Protein AF-A0A815VTZ8-F1 (afdb_monomer)

Nearest PDB structures (foldseek):
  3tb5-assembly3_C  TM=9.229E-01  e=6.436E-01  Enterococcus faecalis HIP11704
  7e8j-assembly1_B  TM=6.660E-01  e=6.887E+00  Thermococcus celer Vu 13 = JCM 8558

Foldseek 3Di:
DDWDDDPHDIDDDDADDDDDDDDPVVVVVRVLQVVLVVQLVVQDDPPDDPVCSVVSSVVSNVD

pLDDT: mean 97.98, std 1.44, range [87.38, 98.75]

Organism: NCBI:txid433720

Mean predicted aligned error: 2.34 Å

Solvent-accessible surface area (backbone atoms only — not comparable to 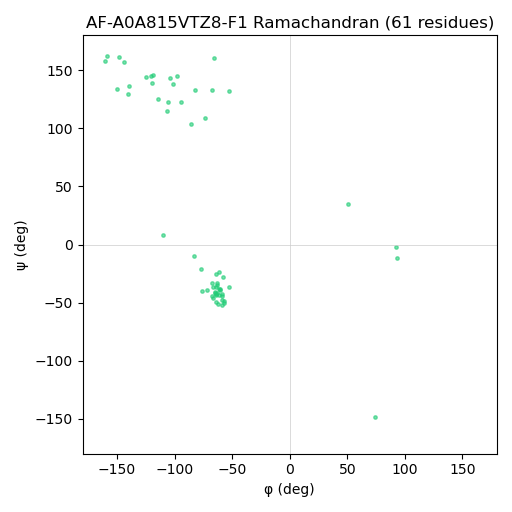full-atom values): 4051 Å² total; per-residue (Å²): 107,53,73,50,79,57,99,93,43,79,50,78,52,70,78,86,84,84,78,80,91,69,57,69,69,62,53,48,50,54,50,49,56,50,53,26,51,54,59,39,53,74,62,69,52,94,88,60,59,76,76,54,42,58,55,52,27,52,57,57,72,74,107

Sequence (63 aa):
DISVYKNGFHSDLNETFLIGNVDQKSRDLVRTAYECLEKAMEMVRPGTKYRDVGTVIQKHATA

Secondary structure (DSSP, 8-state):
-EEEEETTEEEEE------SS--HHHHHHHHHHHHHHHHHHHT-STT--HHHHHHHHHHHHT-

InterPro domains:
  IPR000994 Peptidase M24 [PF00557] (3-62)
  IPR036005 Creatinase/aminopeptidase-like [G3DSA:3.90.230.10] (1-63)
  IPR036005 Creatinase/aminopeptidase-like [SSF55920] (1-62)

Structure (mmCIF, N/CA/C/O backbone):
data_AF-A0A815VTZ8-F1
#
_entry.id   AF-A0A815VTZ8-F1
#
loop_
_atom_site.group_PDB
_atom_site.id
_atom_site.type_symbol
_atom_site.label_atom_id
_atom_site.label_alt_id
_atom_site.label_comp_id
_atom_site.label_asym_id
_atom_site.label_entity_id
_atom_site.label_seq_id
_atom_site.pdbx_PDB_ins_code
_atom_site.Cartn_x
_atom_site.Cartn_y
_atom_site.Cartn_z
_atom_site.occupancy
_atom_site.B_iso_or_equiv
_atom_site.auth_seq_id
_atom_site.auth_comp_id
_atom_site.auth_asym_id
_atom_site.auth_atom_id
_atom_site.pdbx_PDB_model_num
ATOM 1 N N . ASP A 1 1 ? -4.373 -10.884 -3.758 1.00 97.56 1 ASP A N 1
ATOM 2 C CA . ASP A 1 1 ? -2.943 -10.998 -4.054 1.00 97.56 1 ASP A CA 1
ATOM 3 C C . ASP A 1 1 ? -2.808 -11.832 -5.296 1.00 97.56 1 ASP A C 1
ATOM 5 O O . ASP A 1 1 ? -3.123 -13.018 -5.278 1.00 97.56 1 ASP A O 1
ATOM 9 N N . ILE A 1 2 ? -2.571 -11.144 -6.400 1.00 98.12 2 ILE A N 1
ATOM 10 C CA . ILE A 1 2 ? -2.550 -11.707 -7.734 1.00 98.12 2 ILE A CA 1
ATOM 11 C C . ILE A 1 2 ? -1.412 -11.028 -8.474 1.00 98.12 2 ILE A C 1
ATOM 13 O O . ILE A 1 2 ? -1.355 -9.806 -8.572 1.00 98.12 2 ILE A O 1
ATOM 17 N N . SER A 1 3 ? -0.567 -11.854 -9.074 1.00 98.19 3 SER A N 1
ATOM 18 C CA . SER A 1 3 ? 0.462 -11.420 -10.002 1.00 98.19 3 SER A CA 1
ATOM 19 C C . SER A 1 3 ? 0.234 -12.080 -11.358 1.00 98.19 3 SER A C 1
ATOM 21 O O . SER A 1 3 ? -0.099 -13.264 -11.436 1.00 98.19 3 SER A O 1
ATOM 23 N N . VAL A 1 4 ? 0.418 -11.324 -12.440 1.00 98.56 4 VAL A N 1
ATOM 24 C CA . VAL A 1 4 ? 0.268 -11.811 -13.823 1.00 98.56 4 VAL A CA 1
ATOM 25 C C . VAL A 1 4 ? 1.544 -11.533 -14.605 1.00 98.56 4 VAL A C 1
ATOM 27 O O . VAL A 1 4 ? 2.178 -10.498 -14.414 1.00 98.56 4 VAL A O 1
ATOM 30 N N . TYR A 1 5 ? 1.903 -12.451 -15.506 1.00 98.44 5 TYR A N 1
ATOM 31 C CA . TYR A 1 5 ? 2.995 -12.279 -16.460 1.00 98.44 5 TYR A CA 1
ATOM 32 C C . TYR A 1 5 ? 2.461 -12.230 -17.891 1.00 98.44 5 TYR A C 1
ATOM 34 O O . TYR A 1 5 ? 1.760 -13.144 -18.332 1.00 98.44 5 TYR A O 1
ATOM 42 N N . LYS A 1 6 ? 2.796 -11.169 -18.631 1.00 98.25 6 LYS A N 1
ATOM 43 C CA . LYS A 1 6 ? 2.392 -11.006 -20.033 1.00 98.25 6 LYS A CA 1
ATOM 44 C C . LYS A 1 6 ? 3.431 -10.203 -20.807 1.00 98.25 6 LYS A C 1
ATOM 46 O O . LYS A 1 6 ? 3.861 -9.147 -20.358 1.00 98.25 6 LYS A O 1
ATOM 51 N N . ASN A 1 7 ? 3.799 -10.685 -21.995 1.00 98.25 7 ASN A N 1
ATOM 52 C CA . ASN A 1 7 ? 4.704 -10.003 -22.931 1.00 98.25 7 ASN A CA 1
ATOM 53 C C . ASN A 1 7 ? 6.031 -9.520 -22.306 1.00 98.25 7 ASN A C 1
ATOM 55 O O . ASN A 1 7 ? 6.531 -8.465 -22.682 1.00 98.25 7 ASN A O 1
ATOM 59 N N . GLY A 1 8 ? 6.594 -10.261 -21.347 1.00 98.38 8 GLY A N 1
ATOM 60 C CA . GLY A 1 8 ? 7.844 -9.870 -20.685 1.00 98.38 8 GLY A CA 1
ATOM 61 C C . GLY A 1 8 ? 7.687 -9.050 -19.401 1.00 98.38 8 GLY A C 1
ATOM 62 O O . GLY A 1 8 ? 8.697 -8.769 -18.765 1.00 98.38 8 GLY A O 1
ATOM 63 N N . PHE A 1 9 ? 6.466 -8.698 -18.988 1.00 98.62 9 PHE A N 1
ATOM 64 C CA . PHE A 1 9 ? 6.216 -7.831 -17.831 1.00 98.62 9 PHE A CA 1
ATOM 65 C C . PHE A 1 9 ? 5.405 -8.533 -16.742 1.00 98.62 9 PHE A C 1
ATOM 67 O O . PHE A 1 9 ? 4.513 -9.331 -17.042 1.00 98.62 9 PHE A O 1
ATOM 74 N N . HIS A 1 10 ? 5.699 -8.184 -15.486 1.00 98.56 10 HIS A N 1
ATOM 75 C CA . HIS A 1 10 ? 4.922 -8.568 -14.309 1.00 98.56 10 HIS A CA 1
ATOM 76 C C . HIS A 1 10 ? 4.039 -7.404 -13.845 1.00 98.56 10 HIS A C 1
ATOM 78 O O . HIS A 1 10 ? 4.492 -6.260 -13.804 1.00 98.56 10 HIS A O 1
ATOM 84 N N . SER A 1 11 ? 2.800 -7.705 -13.466 1.00 98.38 11 SER A N 1
ATOM 85 C CA . SER A 1 11 ? 1.910 -6.802 -12.726 1.00 98.38 11 SER A CA 1
ATOM 86 C C . SER A 1 11 ? 1.520 -7.450 -11.407 1.00 98.38 11 SER A C 1
ATOM 88 O O . SER A 1 11 ? 1.302 -8.661 -11.400 1.00 98.38 11 SER A O 1
ATOM 90 N N . ASP A 1 12 ? 1.370 -6.661 -10.347 1.00 98.69 12 ASP A N 1
ATOM 91 C CA . ASP A 1 12 ? 1.090 -7.156 -8.998 1.00 98.69 12 ASP A CA 1
ATOM 92 C C . ASP A 1 12 ? 0.072 -6.262 -8.274 1.00 98.69 12 ASP A C 1
ATOM 94 O O . ASP A 1 12 ? 0.150 -5.034 -8.373 1.00 98.69 12 ASP A O 1
ATOM 98 N N . LEU A 1 13 ? -0.899 -6.878 -7.592 1.00 98.44 13 LEU A N 1
ATOM 99 C CA . LEU A 1 13 ? -1.909 -6.196 -6.779 1.00 98.44 13 LEU A CA 1
ATOM 100 C C . LEU A 1 13 ? -2.573 -7.128 -5.756 1.00 98.44 13 LEU A C 1
ATOM 102 O O . LEU A 1 13 ? -2.684 -8.344 -5.931 1.00 98.44 13 LEU A O 1
ATOM 106 N N . ASN A 1 14 ? -3.134 -6.542 -4.703 1.00 98.62 14 ASN A N 1
ATOM 107 C CA . ASN A 1 14 ? -3.983 -7.245 -3.752 1.00 98.62 14 ASN A CA 1
ATOM 108 C C . ASN A 1 14 ? -5.053 -6.318 -3.162 1.00 98.62 14 ASN A C 1
ATOM 110 O O . ASN A 1 14 ? -4.922 -5.101 -3.214 1.00 98.62 14 ASN A O 1
ATOM 114 N N . GLU A 1 15 ? -6.099 -6.924 -2.600 1.00 98.50 15 GLU A N 1
ATOM 115 C CA . GLU A 1 15 ? -7.146 -6.258 -1.827 1.00 98.50 15 GLU A CA 1
ATOM 116 C C . GLU A 1 15 ? -7.582 -7.180 -0.681 1.00 98.50 15 GLU A C 1
ATOM 118 O O . GLU A 1 15 ? -7.411 -8.403 -0.755 1.00 98.50 15 GLU A O 1
ATOM 123 N N . THR A 1 16 ? -8.152 -6.596 0.376 1.00 98.62 16 THR A N 1
ATOM 124 C CA . THR A 1 16 ? -8.716 -7.343 1.508 1.00 98.62 16 THR A CA 1
ATOM 125 C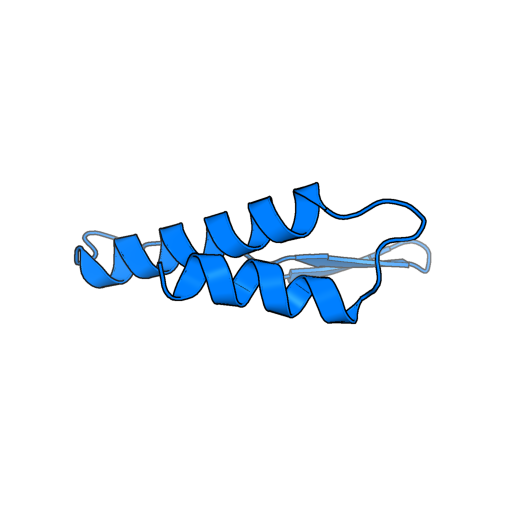 C . THR A 1 16 ? -10.238 -7.315 1.438 1.00 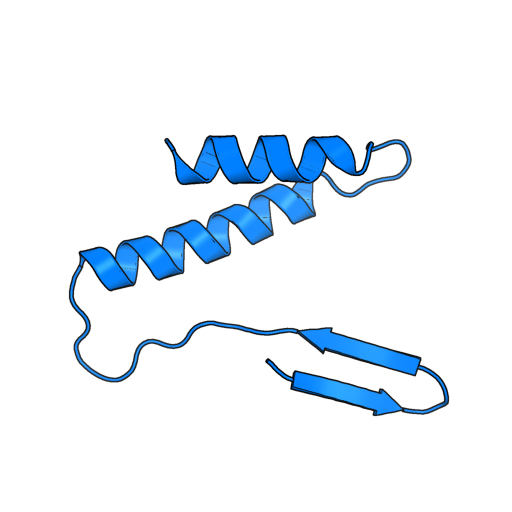98.62 16 THR A C 1
ATOM 127 O O . THR A 1 16 ? -10.842 -6.246 1.450 1.00 98.62 16 THR A O 1
ATOM 130 N N . PHE A 1 17 ? -10.866 -8.490 1.406 1.00 98.06 17 PHE A N 1
ATOM 131 C CA . PHE A 1 17 ? -12.319 -8.627 1.302 1.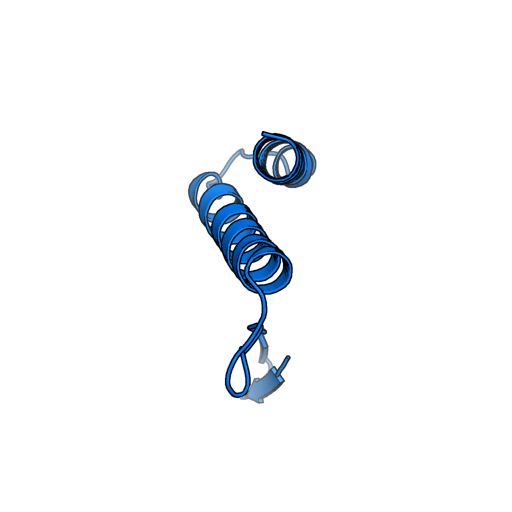00 98.06 17 PHE A CA 1
ATOM 132 C C . PHE A 1 17 ? -12.950 -9.007 2.641 1.00 98.06 17 PHE A C 1
ATOM 134 O O . PHE A 1 17 ? -12.413 -9.815 3.398 1.00 98.06 17 PHE A O 1
ATOM 141 N N . LEU A 1 18 ? -14.134 -8.457 2.905 1.00 98.25 18 LEU A N 1
ATOM 142 C CA . LEU A 1 18 ? -14.966 -8.815 4.051 1.00 98.25 18 LEU A CA 1
ATOM 143 C C . LEU A 1 18 ? -15.974 -9.888 3.623 1.00 98.25 18 LEU A C 1
ATOM 145 O O . LEU A 1 18 ? -16.762 -9.657 2.707 1.00 98.25 18 LEU A O 1
ATOM 149 N N . ILE A 1 19 ? -15.979 -11.044 4.289 1.00 98.38 19 ILE A N 1
ATOM 150 C CA . ILE A 1 19 ? -16.905 -12.142 3.980 1.00 98.38 19 ILE A CA 1
ATOM 151 C C . ILE A 1 19 ? -17.980 -12.229 5.067 1.00 98.38 19 ILE A C 1
ATOM 153 O O . ILE A 1 19 ? -17.691 -12.543 6.219 1.00 98.38 19 ILE A O 1
ATOM 157 N N . GLY A 1 20 ? -19.234 -11.967 4.691 1.00 97.75 20 GL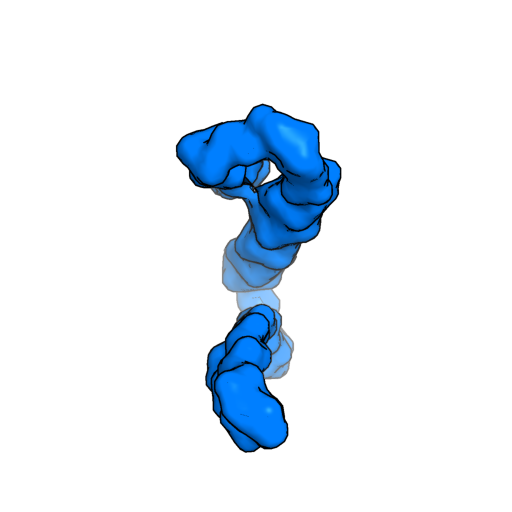Y A N 1
ATOM 158 C CA . GLY A 1 20 ? -20.377 -11.999 5.605 1.00 97.75 20 GLY A CA 1
ATOM 159 C C . GLY A 1 20 ? -20.430 -10.806 6.569 1.00 97.75 20 GLY A C 1
ATOM 160 O O . GLY A 1 20 ? -20.023 -9.690 6.239 1.00 97.75 20 GLY A O 1
ATOM 161 N N . ASN A 1 21 ? -20.969 -11.035 7.770 1.00 97.19 21 ASN A N 1
ATOM 162 C CA . ASN A 1 21 ? -21.036 -10.015 8.814 1.00 97.19 21 ASN A CA 1
ATOM 163 C C . ASN A 1 21 ? -19.742 -9.988 9.625 1.00 97.19 21 ASN A C 1
ATOM 165 O O . ASN A 1 21 ? -19.515 -10.831 10.487 1.00 97.19 21 ASN A O 1
ATOM 169 N N . VAL A 1 22 ? -18.919 -8.982 9.342 1.00 98.06 22 VAL A N 1
ATOM 170 C CA . VAL A 1 22 ? -17.643 -8.740 10.017 1.00 98.06 22 VAL A CA 1
ATOM 171 C C . VAL A 1 22 ? -17.808 -7.682 11.115 1.00 98.06 22 VAL A C 1
ATOM 173 O O . VAL A 1 22 ? -18.600 -6.746 10.958 1.00 98.06 22 VAL A O 1
ATOM 176 N N . ASP A 1 23 ? -17.076 -7.833 12.219 1.00 98.56 23 ASP A N 1
ATOM 177 C CA . ASP A 1 23 ? -17.080 -6.905 13.349 1.00 98.56 23 ASP A CA 1
ATOM 178 C C . ASP A 1 23 ? -16.502 -5.524 12.984 1.00 98.56 23 ASP A C 1
ATOM 180 O O . ASP A 1 23 ? -15.781 -5.361 11.996 1.00 98.56 23 ASP A O 1
ATOM 184 N N . GLN A 1 24 ? -16.822 -4.509 13.791 1.00 98.44 24 GLN A N 1
ATOM 185 C CA . GLN A 1 24 ? -16.428 -3.127 13.511 1.00 98.44 24 GLN A CA 1
ATOM 186 C C . GLN A 1 24 ? -14.905 -2.943 13.473 1.00 98.44 24 GLN A C 1
ATOM 188 O O . GLN A 1 24 ? -14.403 -2.243 12.599 1.00 98.44 24 GLN A O 1
ATOM 193 N N . LYS A 1 25 ? -14.160 -3.615 14.358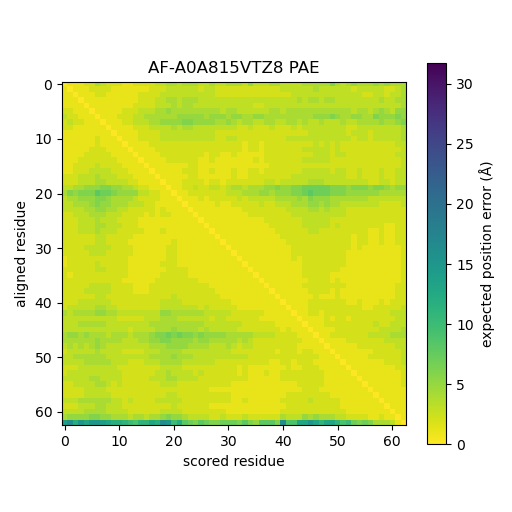 1.00 98.38 25 LYS A N 1
ATOM 194 C CA . LYS A 1 25 ? -12.702 -3.471 14.441 1.00 98.38 25 LYS A CA 1
ATOM 195 C C . LYS A 1 25 ? -12.026 -3.988 13.174 1.00 98.38 25 LYS A C 1
ATOM 197 O O . LYS A 1 25 ? -11.122 -3.343 12.651 1.00 98.38 25 LYS A O 1
ATOM 202 N N . SER A 1 26 ? -12.482 -5.121 12.653 1.00 98.44 26 SER A N 1
ATOM 203 C CA . SER A 1 26 ? -11.991 -5.670 11.387 1.00 98.44 26 SER A CA 1
ATOM 204 C C . SER A 1 26 ? -12.364 -4.784 10.187 1.00 98.44 26 SER A C 1
ATOM 206 O O . SER A 1 26 ? -11.552 -4.609 9.280 1.00 98.44 26 SER A O 1
ATOM 208 N N . ARG A 1 27 ? -13.554 -4.160 10.185 1.00 98.50 27 ARG A N 1
ATOM 209 C CA . ARG A 1 27 ? -13.939 -3.173 9.152 1.00 98.50 27 ARG A CA 1
ATOM 210 C C . ARG A 1 27 ? -13.053 -1.934 9.185 1.00 98.50 27 ARG A C 1
ATOM 212 O O . ARG A 1 27 ? -12.637 -1.458 8.133 1.00 98.50 27 ARG A O 1
ATOM 219 N N . ASP A 1 28 ? -12.771 -1.429 10.381 1.00 98.38 28 ASP A N 1
ATOM 220 C CA . ASP A 1 28 ? -11.891 -0.281 10.580 1.00 98.38 28 ASP A CA 1
ATOM 221 C C . ASP A 1 28 ? -10.469 -0.607 10.128 1.00 98.38 28 ASP A C 1
ATOM 223 O O . ASP A 1 28 ? -9.884 0.173 9.389 1.00 98.38 28 ASP A O 1
ATOM 227 N N . LEU A 1 29 ? -9.958 -1.797 10.457 1.00 98.56 29 LEU A N 1
ATOM 228 C CA . LEU A 1 29 ? -8.652 -2.262 9.992 1.00 98.56 29 LEU A CA 1
ATOM 229 C C . LEU A 1 29 ? -8.547 -2.264 8.461 1.00 98.5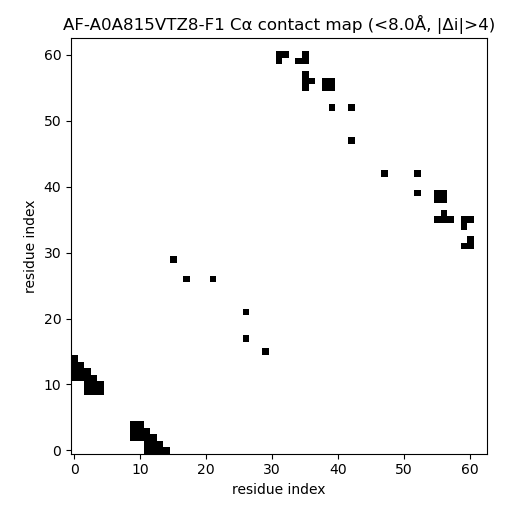6 29 LEU A C 1
ATOM 231 O O . LEU A 1 29 ? -7.591 -1.717 7.916 1.00 98.56 29 LEU A O 1
ATOM 235 N N . VAL A 1 30 ? -9.520 -2.866 7.766 1.00 98.69 30 VAL A N 1
ATOM 236 C CA . VAL A 1 30 ? -9.517 -2.930 6.294 1.00 98.69 30 VAL A CA 1
ATOM 237 C C . VAL A 1 30 ? -9.602 -1.531 5.682 1.00 98.69 30 VAL A C 1
ATOM 239 O O . VAL A 1 30 ? -8.861 -1.229 4.748 1.00 98.69 30 VAL A O 1
ATOM 242 N N . ARG A 1 31 ? -10.450 -0.657 6.238 1.00 98.50 31 ARG A N 1
ATOM 243 C CA . ARG A 1 31 ? -10.572 0.734 5.788 1.00 98.50 31 ARG A CA 1
ATOM 244 C C . ARG A 1 31 ? -9.266 1.507 5.983 1.00 98.50 31 ARG A C 1
ATOM 246 O O . ARG A 1 31 ? -8.764 2.080 5.023 1.00 98.50 31 ARG A O 1
ATOM 253 N N . THR A 1 32 ? -8.681 1.471 7.180 1.00 98.69 32 THR A N 1
ATOM 254 C CA . THR A 1 32 ? -7.418 2.160 7.480 1.00 98.69 32 THR A CA 1
ATOM 255 C C . THR A 1 32 ? -6.280 1.652 6.596 1.00 98.69 32 THR A C 1
ATOM 257 O O . THR A 1 32 ? -5.478 2.452 6.119 1.00 98.69 32 THR A O 1
ATOM 260 N N . ALA A 1 33 ? -6.210 0.343 6.329 1.00 98.69 33 ALA A N 1
ATOM 261 C CA . ALA A 1 33 ? -5.205 -0.225 5.431 1.00 98.69 33 ALA A CA 1
ATOM 262 C C . ALA A 1 33 ? -5.331 0.322 3.997 1.00 98.69 33 ALA A C 1
ATOM 264 O O . ALA A 1 33 ? -4.322 0.688 3.393 1.00 98.69 33 ALA A O 1
ATOM 265 N N . TYR A 1 34 ? -6.556 0.429 3.475 1.00 98.69 34 TYR A N 1
ATOM 266 C CA . TYR A 1 34 ? -6.813 0.993 2.149 1.00 98.69 34 TYR A CA 1
ATOM 267 C C . TYR A 1 34 ? -6.504 2.500 2.091 1.00 98.69 34 TYR A C 1
ATOM 269 O O . TYR A 1 34 ? -5.798 2.956 1.196 1.00 98.69 34 TYR A O 1
ATOM 277 N N . GLU A 1 35 ? -6.914 3.271 3.100 1.00 98.75 35 GLU A N 1
ATOM 278 C CA . GLU A 1 35 ? -6.611 4.707 3.193 1.00 98.75 35 GLU A CA 1
ATOM 279 C C . GLU A 1 35 ? -5.097 4.988 3.317 1.00 98.75 35 GLU A C 1
ATOM 281 O O . GLU A 1 35 ? -4.597 5.974 2.771 1.00 98.75 35 GLU A O 1
ATOM 286 N N . CYS A 1 36 ? -4.338 4.121 4.003 1.00 98.75 36 CYS A N 1
ATOM 287 C CA . CYS A 1 36 ? -2.873 4.184 4.031 1.00 98.75 36 CYS A CA 1
ATOM 288 C C . CYS A 1 36 ? -2.273 4.059 2.624 1.00 98.75 36 CYS A C 1
ATOM 290 O O . CYS A 1 36 ? -1.352 4.807 2.287 1.00 98.75 36 CYS A O 1
ATOM 292 N N . LEU A 1 37 ? -2.785 3.123 1.816 1.00 98.62 37 LEU A N 1
ATOM 293 C CA . LEU A 1 37 ? -2.358 2.935 0.431 1.00 98.62 37 LEU A CA 1
ATOM 294 C C . LEU A 1 37 ? -2.699 4.166 -0.417 1.00 98.62 37 LEU A C 1
ATOM 296 O O . LEU A 1 37 ? -1.812 4.692 -1.084 1.00 98.62 37 LEU A O 1
ATOM 300 N N . GLU A 1 38 ? -3.936 4.668 -0.357 1.00 98.56 38 GLU A N 1
ATOM 301 C CA . GLU A 1 38 ? -4.357 5.850 -1.127 1.00 98.56 38 GLU A CA 1
ATOM 302 C C . GLU A 1 38 ? -3.483 7.072 -0.832 1.00 98.56 38 GLU A C 1
ATOM 304 O O . GLU A 1 38 ? -2.916 7.669 -1.749 1.00 98.56 38 GLU A O 1
ATOM 309 N N . LYS A 1 39 ? -3.249 7.380 0.448 1.00 98.06 39 LYS A N 1
ATOM 310 C CA . LYS A 1 39 ? -2.392 8.507 0.851 1.00 98.06 39 LYS A CA 1
ATOM 311 C C . LYS A 1 39 ? -0.935 8.333 0.424 1.00 98.06 39 LYS A C 1
ATOM 313 O O . LYS A 1 39 ? -0.269 9.303 0.061 1.00 98.06 39 LYS A O 1
ATOM 318 N N . ALA A 1 40 ? -0.422 7.104 0.467 1.00 98.19 40 ALA A N 1
ATOM 319 C CA . ALA A 1 40 ? 0.914 6.792 -0.026 1.00 98.19 40 ALA A CA 1
ATOM 320 C C . ALA A 1 40 ? 1.022 6.941 -1.552 1.00 98.19 40 ALA A C 1
ATOM 322 O O . ALA A 1 40 ? 2.076 7.334 -2.044 1.00 98.19 40 ALA A O 1
ATOM 323 N N . MET A 1 41 ? -0.044 6.666 -2.309 1.00 97.94 41 MET A N 1
ATOM 324 C CA . MET A 1 41 ? -0.067 6.872 -3.760 1.00 97.94 41 MET A CA 1
ATOM 325 C C . MET A 1 41 ? -0.121 8.359 -4.134 1.00 97.94 41 MET A C 1
ATOM 327 O O . MET A 1 41 ? 0.583 8.775 -5.051 1.00 97.94 41 MET A O 1
ATOM 331 N N . GLU A 1 42 ? -0.877 9.182 -3.399 1.00 97.69 42 GLU A N 1
ATOM 332 C CA . GLU A 1 42 ? -1.007 10.630 -3.657 1.00 97.69 42 GLU A CA 1
ATOM 333 C C . GLU A 1 42 ? 0.331 11.393 -3.622 1.00 97.69 42 GLU A C 1
ATOM 335 O O . GLU A 1 42 ? 0.500 12.412 -4.298 1.00 97.69 42 GLU A O 1
ATOM 340 N N . MET A 1 43 ? 1.310 10.912 -2.851 1.00 96.44 43 MET A N 1
ATOM 341 C CA . MET A 1 43 ? 2.640 11.530 -2.768 1.00 96.44 43 MET A CA 1
ATOM 342 C C . MET A 1 43 ? 3.603 11.108 -3.889 1.00 96.44 43 MET A C 1
ATOM 344 O O . MET A 1 43 ? 4.698 11.678 -3.999 1.00 96.44 43 MET A O 1
ATOM 348 N N . VAL A 1 44 ? 3.254 10.105 -4.699 1.00 97.38 44 VAL A N 1
ATOM 349 C CA . VAL A 1 44 ? 4.148 9.549 -5.723 1.00 97.38 44 VAL A CA 1
ATOM 350 C C . VAL A 1 44 ? 4.270 10.522 -6.891 1.00 97.38 44 VAL A C 1
ATOM 352 O O . VAL A 1 44 ? 3.355 10.716 -7.685 1.00 97.38 44 VAL A O 1
ATOM 355 N N . ARG A 1 45 ? 5.448 11.135 -7.004 1.00 97.88 45 ARG A N 1
ATOM 356 C CA . ARG A 1 45 ? 5.845 12.025 -8.101 1.00 97.88 45 ARG A CA 1
ATOM 357 C C . ARG A 1 45 ? 7.374 12.118 -8.176 1.00 97.88 45 ARG A C 1
ATOM 359 O O . ARG A 1 45 ? 8.044 11.783 -7.193 1.00 97.88 45 ARG A O 1
ATOM 366 N N . PRO A 1 46 ? 7.959 12.572 -9.301 1.00 98.38 46 PRO A N 1
ATOM 367 C CA . PRO A 1 46 ? 9.404 12.754 -9.408 1.00 98.38 46 PRO A CA 1
ATOM 368 C C . PRO A 1 46 ? 9.973 13.611 -8.267 1.00 98.38 46 PRO A C 1
ATOM 370 O O . PRO A 1 46 ? 9.438 14.671 -7.946 1.00 98.38 46 PRO A O 1
ATOM 373 N N . GLY A 1 47 ? 11.06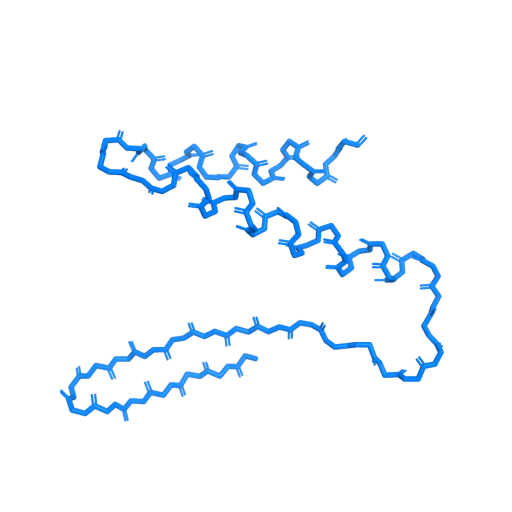1 13.138 -7.653 1.00 97.12 47 GLY A N 1
ATOM 374 C CA . GLY A 1 47 ? 11.730 13.808 -6.530 1.00 97.12 47 GLY A CA 1
ATOM 375 C C . GLY A 1 47 ? 11.280 13.361 -5.132 1.00 97.12 47 GLY A C 1
ATOM 376 O O . GLY A 1 47 ? 11.969 13.675 -4.161 1.00 97.12 47 GLY A O 1
ATOM 377 N N . THR A 1 48 ? 10.190 12.597 -5.003 1.00 97.06 48 THR A N 1
ATOM 378 C CA . THR A 1 48 ? 9.783 12.000 -3.720 1.00 97.06 48 THR A CA 1
ATOM 379 C C . THR A 1 48 ? 10.795 10.936 -3.274 1.00 97.06 48 THR A C 1
ATOM 381 O O . THR A 1 48 ? 11.194 10.079 -4.065 1.00 97.06 48 THR A O 1
ATOM 384 N N . LYS A 1 49 ? 11.224 10.960 -2.002 1.00 97.75 49 LYS A N 1
ATOM 385 C CA . LYS A 1 49 ? 12.125 9.928 -1.464 1.00 97.75 49 LYS A CA 1
ATOM 386 C C . LYS A 1 49 ? 11.311 8.708 -1.049 1.00 97.75 49 LYS A C 1
ATOM 388 O O . LYS A 1 49 ? 10.362 8.832 -0.284 1.00 97.75 49 LYS A O 1
ATOM 393 N N . TYR A 1 50 ? 11.751 7.515 -1.450 1.00 97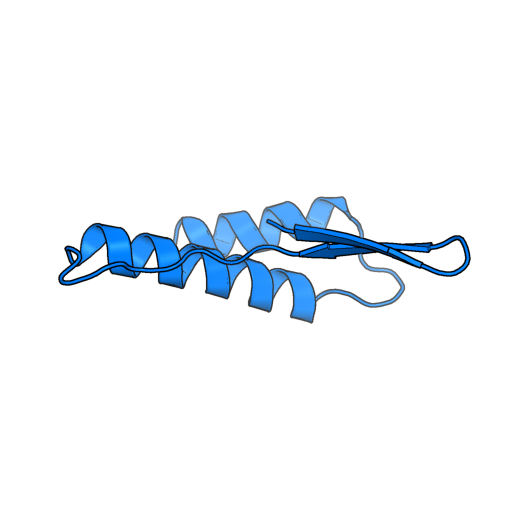.44 50 TYR A N 1
ATOM 394 C CA . TYR A 1 50 ? 11.089 6.255 -1.081 1.00 97.44 50 TYR A CA 1
ATOM 395 C C . TYR A 1 50 ? 10.874 6.087 0.429 1.00 97.44 50 TYR A C 1
ATOM 397 O O . TYR A 1 50 ? 9.835 5.591 0.852 1.00 97.44 50 TYR A O 1
ATOM 405 N N . ARG A 1 51 ? 11.819 6.552 1.257 1.00 97.12 51 ARG A N 1
ATOM 406 C CA . ARG A 1 51 ? 11.705 6.473 2.723 1.00 97.12 51 ARG A CA 1
ATOM 407 C C . ARG A 1 51 ? 10.509 7.246 3.295 1.00 97.12 51 ARG A C 1
ATOM 409 O O . ARG A 1 51 ? 10.061 6.925 4.388 1.00 97.12 51 ARG A O 1
ATOM 416 N N . ASP A 1 52 ? 10.007 8.246 2.571 1.00 97.44 52 ASP A N 1
ATOM 417 C CA . ASP A 1 52 ? 8.931 9.115 3.047 1.00 97.44 52 ASP A CA 1
ATOM 418 C C . ASP A 1 52 ? 7.561 8.405 2.948 1.00 97.44 52 ASP A C 1
ATOM 420 O O . ASP A 1 52 ? 6.637 8.746 3.685 1.00 97.44 52 ASP A O 1
ATOM 424 N N . VAL A 1 53 ? 7.445 7.364 2.107 1.00 98.00 53 VAL A N 1
ATOM 425 C CA . VAL A 1 53 ? 6.224 6.548 1.949 1.00 98.00 53 VAL A CA 1
ATOM 426 C C . VAL A 1 53 ? 5.813 5.909 3.277 1.00 98.00 53 VAL A C 1
ATOM 428 O O . VAL A 1 53 ? 4.664 6.026 3.703 1.00 98.00 53 VAL A O 1
ATOM 431 N N . GLY A 1 54 ? 6.770 5.301 3.986 1.00 97.81 54 GLY A N 1
ATOM 432 C CA . GLY A 1 54 ? 6.513 4.692 5.292 1.00 97.81 54 GLY A CA 1
ATOM 433 C C . GLY A 1 54 ? 6.072 5.710 6.348 1.00 97.81 54 GLY A C 1
ATOM 434 O O . GLY A 1 54 ? 5.237 5.397 7.192 1.00 97.81 54 GLY A O 1
ATOM 435 N N . THR A 1 55 ? 6.571 6.949 6.278 1.00 97.81 55 THR A N 1
ATOM 436 C CA . THR A 1 55 ? 6.158 8.030 7.186 1.00 97.81 55 THR A CA 1
ATOM 437 C C . THR A 1 55 ? 4.689 8.409 6.990 1.00 97.81 55 THR A C 1
ATOM 439 O O . THR A 1 55 ? 3.984 8.614 7.979 1.00 97.81 55 THR A O 1
ATOM 442 N N . VAL A 1 56 ? 4.210 8.477 5.743 1.00 97.88 56 VAL A N 1
ATOM 443 C CA . VAL A 1 56 ? 2.800 8.784 5.441 1.00 97.88 56 VAL A CA 1
ATOM 444 C C . VAL A 1 56 ? 1.876 7.665 5.914 1.00 97.88 56 VAL A C 1
ATOM 446 O O . VAL A 1 56 ? 0.891 7.947 6.597 1.00 97.88 56 VAL A O 1
ATOM 449 N N . ILE A 1 57 ? 2.232 6.411 5.625 1.00 98.56 57 ILE A N 1
ATOM 450 C CA . ILE A 1 57 ? 1.471 5.231 6.060 1.00 98.56 57 ILE A CA 1
ATOM 451 C C . ILE A 1 57 ? 1.370 5.194 7.587 1.00 98.56 57 ILE A C 1
ATOM 453 O O . ILE A 1 57 ? 0.270 5.137 8.132 1.00 98.56 57 ILE A O 1
ATOM 457 N N . GLN A 1 58 ? 2.503 5.294 8.291 1.00 98.56 58 GLN A N 1
ATOM 458 C CA . GLN A 1 58 ? 2.535 5.229 9.753 1.00 98.56 58 GLN A CA 1
ATOM 459 C C . GLN A 1 58 ? 1.683 6.329 10.390 1.00 98.56 58 GLN A C 1
ATOM 461 O O . GLN A 1 58 ? 0.946 6.065 11.335 1.00 98.56 58 GLN A O 1
ATOM 466 N N . LYS A 1 59 ? 1.765 7.557 9.861 1.00 98.25 59 LYS A N 1
ATOM 467 C CA . LYS A 1 59 ? 0.995 8.693 10.373 1.00 98.25 59 LYS A CA 1
ATOM 468 C C . LYS A 1 59 ? -0.513 8.451 10.285 1.00 98.25 59 LYS A C 1
ATOM 470 O O . LYS A 1 59 ? -1.221 8.868 11.192 1.00 98.25 59 LYS A O 1
ATOM 475 N N . HIS A 1 60 ? -0.998 7.821 9.212 1.00 98.19 60 HIS A N 1
ATOM 476 C CA . HIS A 1 60 ? -2.422 7.499 9.067 1.00 98.19 60 HIS A CA 1
ATOM 477 C C . HIS A 1 60 ? -2.834 6.302 9.927 1.00 98.19 60 HIS A C 1
ATOM 479 O O . HIS A 1 60 ? -3.878 6.340 10.563 1.00 98.19 60 HIS A O 1
ATOM 485 N N . ALA A 1 61 ? -1.991 5.272 10.001 1.00 98.19 61 ALA A N 1
ATOM 486 C CA . ALA A 1 61 ? -2.282 4.059 10.761 1.00 98.19 61 ALA A CA 1
ATOM 487 C C . ALA A 1 61 ? -2.407 4.283 12.281 1.00 98.19 61 ALA A C 1
ATOM 489 O O . ALA A 1 61 ? -3.057 3.487 12.955 1.00 98.19 61 ALA A O 1
ATOM 490 N N . THR A 1 62 ? -1.772 5.326 12.828 1.00 97.25 62 THR A N 1
ATOM 491 C CA . THR A 1 62 ? -1.804 5.651 14.269 1.00 97.25 62 THR A CA 1
ATOM 492 C C . THR A 1 62 ? -2.595 6.909 14.618 1.00 97.25 62 THR A C 1
ATOM 494 O O . THR A 1 62 ? -2.468 7.392 15.743 1.00 97.25 62 THR A O 1
ATOM 497 N N . ALA A 1 63 ? -3.313 7.488 13.654 1.00 87.38 63 ALA A N 1
ATOM 498 C CA . ALA A 1 63 ? -4.202 8.623 13.897 1.00 87.38 63 ALA A CA 1
ATOM 499 C C . ALA A 1 63 ? -5.455 8.179 14.663 1.00 87.38 63 ALA A C 1
ATOM 501 O O . ALA A 1 63 ? -5.900 8.967 15.526 1.00 87.38 63 ALA A O 1
#

Radius of gyration: 15.02 Å; Cα contacts (8 Å, |Δi|>4): 36; chains: 1; bounding box: 33×26×37 Å